Protein AF-A0A2E1Q538-F1 (afdb_monomer_lite)

Foldseek 3Di:
DDPPPDVCNVVPPDDPPPDDPDDDDDDADAAADQVGQWKWWKFADPVHLQAIGINQDQDDADCPPPSQLDAAQADDRSLLSNQLSNLCRLVSNPNLLSVLCSNVSSVPPRNPADSRIDIGGSVNSVVSSVVCCVPPVVSSVVSVVVCVVPPDDD

Structure (mmCIF, N/CA/C/O backbone):
data_AF-A0A2E1Q538-F1
#
_entry.id   AF-A0A2E1Q538-F1
#
loop_
_atom_site.group_PDB
_atom_site.id
_atom_site.type_symbol
_atom_site.label_atom_id
_atom_site.label_alt_id
_atom_site.label_comp_id
_atom_site.label_asym_id
_atom_site.label_entity_id
_atom_site.label_seq_id
_atom_site.pdbx_PDB_ins_code
_atom_site.Cartn_x
_atom_site.Cartn_y
_atom_site.Cartn_z
_atom_site.occupancy
_atom_site.B_iso_or_equiv
_atom_site.auth_seq_id
_atom_site.auth_comp_id
_atom_site.auth_asym_id
_atom_site.auth_atom_id
_atom_site.pdbx_PDB_model_num
ATOM 1 N N . MET A 1 1 ? 33.257 38.258 -28.649 1.00 34.78 1 MET A N 1
ATOM 2 C CA . MET A 1 1 ? 32.701 38.538 -29.992 1.00 34.78 1 MET A CA 1
ATOM 3 C C . MET A 1 1 ? 33.609 37.822 -30.983 1.00 34.78 1 MET A C 1
ATOM 5 O O . MET A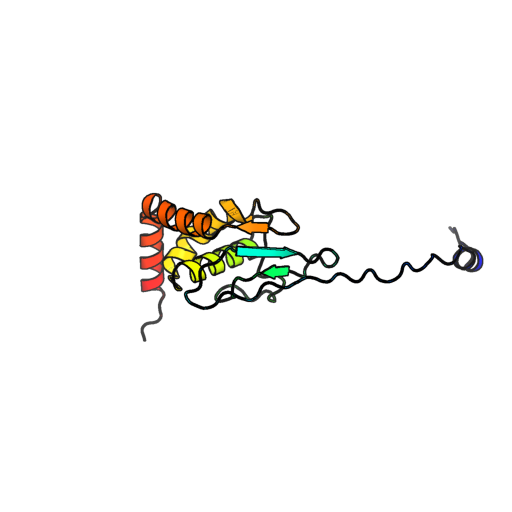 1 1 ? 34.785 38.128 -30.965 1.00 34.78 1 MET A O 1
ATOM 9 N N . GLN A 1 2 ? 33.236 36.815 -31.766 1.00 37.56 2 GLN A N 1
ATOM 10 C CA . GLN A 1 2 ? 31.972 36.140 -32.070 1.00 37.56 2 GLN A CA 1
ATOM 11 C C . GLN A 1 2 ? 32.415 34.789 -32.681 1.00 37.56 2 GLN A C 1
ATOM 13 O O . GLN A 1 2 ? 33.219 34.811 -33.609 1.00 37.56 2 GLN A O 1
ATOM 18 N N . VAL A 1 3 ? 31.966 33.634 -32.181 1.00 43.62 3 VAL A N 1
ATOM 19 C CA . VAL A 1 3 ? 32.094 32.379 -32.947 1.00 43.62 3 VAL A CA 1
ATOM 20 C C . VAL A 1 3 ? 30.784 32.242 -33.704 1.00 43.62 3 VAL A C 1
ATOM 22 O O . VAL A 1 3 ? 29.779 31.822 -33.140 1.00 43.62 3 VAL A O 1
ATOM 25 N N . ILE A 1 4 ? 30.764 32.719 -34.947 1.00 48.94 4 ILE A N 1
ATOM 26 C CA . ILE A 1 4 ? 29.695 32.384 -35.883 1.00 48.94 4 ILE A CA 1
ATOM 27 C C . ILE A 1 4 ? 30.153 31.088 -36.544 1.00 48.94 4 ILE A C 1
ATOM 29 O O . ILE A 1 4 ? 30.926 31.118 -37.499 1.00 48.94 4 ILE A O 1
ATOM 33 N N . GLU A 1 5 ? 29.730 29.949 -35.997 1.00 56.38 5 GLU A N 1
ATOM 34 C CA . GLU A 1 5 ? 29.724 28.711 -36.775 1.00 56.38 5 GLU A CA 1
ATOM 35 C C . GLU A 1 5 ? 28.827 28.966 -37.989 1.00 56.38 5 GLU A C 1
ATOM 37 O O . GLU A 1 5 ? 27.680 29.406 -37.848 1.00 56.38 5 GLU A O 1
ATOM 42 N N . SER A 1 6 ? 29.368 28.798 -39.195 1.00 67.44 6 SER A N 1
ATOM 43 C CA . SER A 1 6 ? 28.585 29.031 -40.400 1.00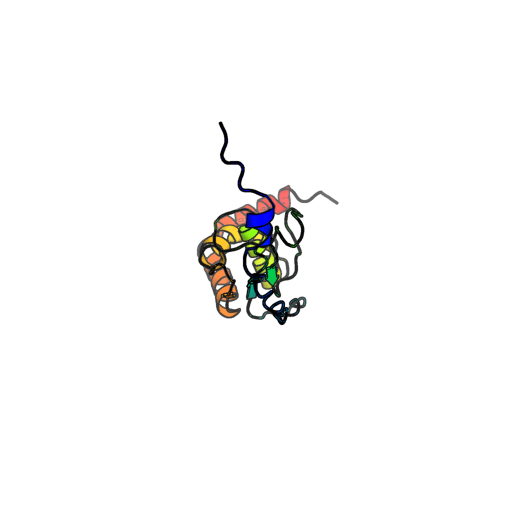 67.44 6 SER A CA 1
ATOM 44 C C . SER A 1 6 ? 27.433 28.019 -40.438 1.00 67.44 6 SER A C 1
ATOM 46 O O . SER A 1 6 ? 27.605 26.842 -40.120 1.00 67.44 6 SER A O 1
ATOM 48 N N . LEU A 1 7 ? 26.236 28.453 -40.849 1.00 56.31 7 LEU A N 1
ATOM 49 C CA . LEU A 1 7 ? 25.088 27.551 -41.025 1.00 56.31 7 LEU A CA 1
ATOM 50 C C . LEU A 1 7 ? 25.427 26.377 -41.963 1.00 56.31 7 LEU A C 1
ATOM 52 O O . LEU A 1 7 ? 24.869 25.292 -41.824 1.00 56.31 7 LEU A O 1
ATOM 56 N N . GLN A 1 8 ? 26.371 26.569 -42.887 1.00 57.38 8 GLN A N 1
ATOM 57 C CA . GLN A 1 8 ? 26.850 25.521 -43.786 1.00 57.38 8 GLN A CA 1
ATOM 58 C C . GLN A 1 8 ? 27.570 24.396 -43.031 1.00 57.38 8 GLN A C 1
ATOM 60 O O . GLN A 1 8 ? 27.333 23.231 -43.348 1.00 57.38 8 GLN A O 1
ATOM 65 N N . ASP A 1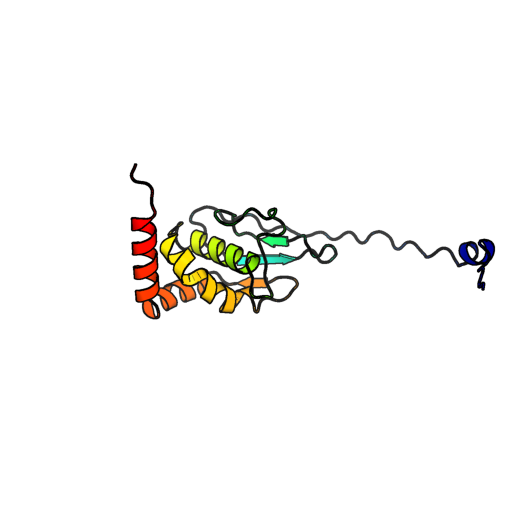 9 ? 28.355 24.699 -41.996 1.00 56.62 9 ASP A N 1
ATOM 66 C CA . ASP A 1 9 ? 29.031 23.685 -41.173 1.00 56.62 9 ASP A CA 1
ATOM 67 C C . ASP A 1 9 ? 28.035 22.884 -40.324 1.00 56.62 9 ASP A C 1
ATOM 69 O O . ASP A 1 9 ? 28.147 21.661 -40.205 1.00 56.62 9 ASP A O 1
ATOM 73 N N . PHE A 1 10 ? 26.987 23.548 -39.822 1.00 58.75 10 PHE A N 1
ATOM 74 C CA . PHE A 1 10 ? 25.904 22.904 -39.076 1.00 58.75 10 PHE A CA 1
ATOM 75 C C . PHE A 1 10 ? 25.157 21.861 -39.931 1.00 58.75 10 PHE A C 1
ATOM 77 O O . PHE A 1 10 ? 24.939 20.724 -39.495 1.00 58.75 10 PHE A O 1
ATOM 84 N N . PHE A 1 11 ? 24.828 22.207 -41.182 1.00 58.06 11 PHE A N 1
ATOM 85 C CA . PHE A 1 11 ? 24.132 21.311 -42.117 1.00 58.06 11 PHE A CA 1
ATOM 86 C C . PHE A 1 11 ? 25.044 20.290 -42.821 1.00 58.06 11 PHE A C 1
ATOM 88 O O . PHE A 1 11 ? 24.535 19.327 -43.395 1.00 58.06 11 PHE A O 1
ATOM 95 N N . SER A 1 12 ? 26.371 20.458 -42.760 1.00 56.88 12 SER A N 1
ATOM 96 C CA . SER A 1 12 ? 27.350 19.530 -43.356 1.00 56.88 12 SER A CA 1
ATOM 97 C C . SER A 1 12 ? 27.647 18.310 -42.478 1.00 56.88 12 SER A C 1
ATOM 99 O O . SER A 1 12 ? 28.264 17.341 -42.934 1.00 56.88 12 SER A O 1
ATOM 101 N N . SER A 1 13 ? 27.192 18.311 -41.221 1.00 59.94 13 SER A N 1
ATOM 102 C CA . SER A 1 13 ? 27.322 17.153 -40.340 1.00 59.94 13 SER A CA 1
ATOM 103 C C . SER A 1 13 ? 26.482 15.980 -40.870 1.00 59.94 13 SER A C 1
ATOM 105 O O . SER A 1 13 ? 25.294 16.117 -41.168 1.00 59.94 13 SER A O 1
ATOM 107 N N . LYS A 1 14 ? 27.123 14.810 -41.045 1.00 59.75 14 LYS A N 1
ATOM 108 C CA . LYS A 1 14 ? 26.503 13.552 -41.507 1.00 59.75 14 LYS A CA 1
ATOM 109 C C . LYS A 1 14 ? 25.109 13.410 -40.895 1.00 59.75 14 LYS A C 1
ATOM 111 O O . LYS A 1 14 ? 25.016 13.321 -39.671 1.00 59.75 14 LYS A O 1
ATOM 116 N N . ARG A 1 15 ? 24.058 13.364 -41.733 1.00 58.19 15 ARG A N 1
ATOM 117 C CA . ARG A 1 15 ? 22.671 13.080 -41.316 1.00 58.19 15 ARG A CA 1
ATOM 118 C C . ARG A 1 15 ? 22.712 11.992 -40.248 1.00 58.19 15 ARG A C 1
ATOM 120 O O . ARG A 1 15 ? 23.048 10.848 -40.567 1.00 58.19 15 ARG A O 1
ATOM 127 N N . ARG A 1 16 ? 22.445 12.355 -38.985 1.00 59.59 16 ARG A N 1
ATOM 128 C CA . ARG A 1 16 ? 22.350 11.378 -37.896 1.00 59.59 16 ARG A CA 1
ATOM 129 C C . ARG A 1 16 ? 21.374 10.317 -38.383 1.00 59.59 16 ARG A C 1
ATOM 131 O O . ARG A 1 16 ? 20.266 10.659 -38.796 1.00 59.59 16 ARG A O 1
ATOM 138 N N . ARG A 1 17 ? 21.811 9.055 -38.426 1.00 55.03 17 ARG A N 1
ATOM 139 C CA . ARG A 1 17 ? 20.905 7.933 -38.681 1.00 55.03 17 ARG A CA 1
ATOM 140 C C . ARG A 1 17 ? 19.789 8.072 -37.654 1.00 55.03 17 ARG A C 1
ATOM 142 O O . ARG A 1 17 ? 20.049 7.937 -36.464 1.00 55.03 17 ARG A O 1
ATOM 149 N N . ILE A 1 18 ? 18.590 8.416 -38.111 1.00 60.09 18 ILE A N 1
ATOM 150 C CA . ILE A 1 18 ? 17.404 8.393 -37.265 1.00 60.09 18 ILE A CA 1
ATOM 151 C C . ILE A 1 18 ? 17.182 6.910 -36.986 1.00 60.09 18 ILE A C 1
ATOM 153 O O . ILE A 1 18 ? 16.751 6.165 -37.869 1.00 60.09 18 ILE A O 1
ATOM 157 N N . GLU A 1 19 ? 17.613 6.451 -35.812 1.00 62.28 19 GLU A N 1
ATOM 158 C CA . GLU A 1 19 ? 17.281 5.113 -35.342 1.00 62.28 19 GLU A CA 1
ATOM 159 C C . GLU A 1 19 ? 15.758 4.993 -35.342 1.00 62.28 19 GLU A C 1
ATOM 161 O O . GLU A 1 19 ? 15.049 5.920 -34.942 1.00 62.28 19 GLU A O 1
ATOM 166 N N . LYS A 1 20 ? 15.244 3.878 -35.875 1.00 61.28 20 LYS A N 1
ATOM 167 C CA . LYS A 1 20 ? 13.800 3.639 -35.914 1.00 61.28 20 LYS A CA 1
ATOM 168 C C . LYS A 1 20 ? 13.246 3.795 -34.491 1.00 61.28 20 LYS A C 1
ATOM 170 O O . LYS A 1 20 ? 13.894 3.303 -33.564 1.00 61.28 20 LYS A O 1
ATOM 175 N N . PRO A 1 21 ? 12.078 4.437 -34.305 1.00 62.59 21 PRO A N 1
ATOM 176 C CA . PRO A 1 21 ? 11.487 4.577 -32.982 1.00 62.59 21 PRO A CA 1
ATOM 177 C C . PRO A 1 21 ? 11.373 3.192 -32.345 1.00 62.59 21 PRO A C 1
ATOM 179 O O . PRO A 1 21 ? 10.788 2.272 -32.924 1.00 62.59 21 PRO A O 1
ATOM 182 N N . LYS A 1 22 ? 12.007 3.021 -31.182 1.00 67.31 22 LYS A N 1
ATOM 183 C CA . LYS A 1 22 ? 11.976 1.767 -30.438 1.00 67.31 22 LYS A CA 1
ATOM 184 C C . LYS A 1 22 ? 10.571 1.618 -29.862 1.00 67.31 22 LYS A C 1
ATOM 186 O O . LYS A 1 22 ? 10.221 2.299 -28.906 1.00 67.31 22 LYS A O 1
ATOM 191 N N . MET A 1 23 ? 9.761 0.765 -30.481 1.00 70.31 23 MET A N 1
ATOM 192 C CA . MET A 1 23 ? 8.443 0.417 -29.962 1.00 70.31 23 MET A CA 1
ATOM 193 C C . MET A 1 23 ? 8.629 -0.409 -28.686 1.00 70.31 23 MET A C 1
ATOM 195 O O . MET A 1 23 ? 9.329 -1.422 -28.700 1.00 70.31 23 MET A O 1
ATOM 199 N N . ILE A 1 24 ? 8.038 0.047 -27.584 1.00 73.31 24 ILE A N 1
ATOM 200 C CA . ILE A 1 24 ? 8.019 -0.668 -26.308 1.00 73.31 24 ILE A CA 1
ATOM 201 C C . ILE A 1 24 ? 6.568 -1.047 -26.048 1.00 73.31 24 ILE A C 1
ATOM 203 O O . ILE A 1 24 ? 5.705 -0.177 -25.993 1.00 73.31 24 ILE A O 1
ATOM 207 N N . VAL A 1 25 ? 6.309 -2.346 -25.920 1.00 75.94 25 VAL A N 1
ATOM 208 C CA . VAL A 1 25 ? 5.004 -2.865 -25.507 1.00 75.94 25 VAL A CA 1
ATOM 209 C C . VAL A 1 25 ? 5.083 -3.134 -24.012 1.00 75.94 25 VAL A C 1
ATOM 211 O O . VAL A 1 25 ? 5.976 -3.851 -23.563 1.00 75.94 25 VAL A O 1
ATOM 214 N N . ILE A 1 26 ? 4.175 -2.531 -23.251 1.00 77.44 26 ILE A N 1
ATOM 215 C CA . ILE A 1 26 ? 4.025 -2.772 -21.817 1.00 77.44 26 ILE A CA 1
ATOM 216 C C . ILE A 1 26 ? 2.650 -3.390 -21.618 1.00 77.44 26 ILE A C 1
ATOM 218 O O . ILE A 1 26 ? 1.639 -2.777 -21.960 1.00 77.44 26 ILE A O 1
ATOM 222 N N . GLU A 1 27 ? 2.616 -4.600 -21.074 1.00 80.81 27 GLU A N 1
ATOM 223 C CA . GLU A 1 27 ? 1.370 -5.220 -20.640 1.00 80.81 27 GLU A CA 1
ATOM 224 C C . GLU A 1 27 ? 0.945 -4.566 -19.324 1.00 80.81 27 GLU A C 1
ATOM 226 O O . GLU A 1 27 ? 1.559 -4.769 -18.275 1.00 80.81 27 GLU A O 1
ATOM 231 N N . VAL A 1 28 ? -0.075 -3.712 -19.402 1.00 80.19 28 VAL A N 1
ATOM 232 C CA . VAL A 1 28 ? -0.642 -3.047 -18.229 1.00 80.19 28 VAL A CA 1
ATOM 233 C C . VAL A 1 28 ? -1.404 -4.093 -17.416 1.00 80.19 28 VAL A C 1
ATOM 235 O O . VAL A 1 28 ? -2.283 -4.759 -17.970 1.00 80.19 28 VAL A O 1
ATOM 238 N N . PRO A 1 29 ? -1.091 -4.268 -16.122 1.00 83.50 29 PRO A N 1
ATOM 239 C CA . PRO A 1 29 ? -1.804 -5.236 -15.311 1.00 83.50 29 PRO A CA 1
ATOM 240 C C . PRO A 1 29 ? -3.255 -4.759 -15.105 1.00 83.50 29 PRO A C 1
ATOM 242 O O . PRO A 1 29 ? -3.473 -3.566 -14.875 1.00 83.50 29 PRO A O 1
ATOM 245 N N . PRO A 1 30 ? -4.257 -5.651 -15.193 1.00 89.00 30 PRO A N 1
ATOM 246 C CA . PRO A 1 30 ? -5.645 -5.272 -14.961 1.00 89.00 30 PRO A CA 1
ATOM 247 C C . PRO A 1 30 ? -5.837 -4.815 -13.512 1.00 89.00 30 PRO A C 1
ATOM 249 O O . PRO A 1 30 ? -5.181 -5.331 -12.607 1.00 89.00 30 PRO A O 1
ATOM 252 N N . LEU A 1 31 ? -6.750 -3.866 -13.289 1.00 92.00 31 LEU A N 1
ATOM 253 C CA . LEU A 1 31 ? -7.107 -3.439 -11.937 1.00 92.00 31 LEU A CA 1
ATOM 254 C C . LEU A 1 31 ? -7.740 -4.598 -11.158 1.00 92.00 31 LEU A C 1
ATOM 256 O O . LEU A 1 31 ? -8.617 -5.297 -11.676 1.00 92.00 31 LEU A O 1
ATOM 260 N N . MET A 1 32 ? -7.314 -4.756 -9.906 1.00 93.50 32 MET A N 1
ATOM 261 C CA . MET A 1 32 ? -7.901 -5.712 -8.975 1.00 93.50 32 MET A CA 1
ATOM 262 C C . MET A 1 32 ? -9.369 -5.376 -8.728 1.00 93.50 32 MET A C 1
ATOM 264 O O . MET A 1 32 ? -9.739 -4.218 -8.518 1.00 93.50 32 MET A O 1
ATOM 268 N N . GLN A 1 33 ? -10.205 -6.408 -8.721 1.00 91.75 33 GLN A N 1
ATOM 269 C CA . GLN A 1 33 ? -11.624 -6.280 -8.420 1.00 91.75 33 GLN A CA 1
ATOM 270 C C . GLN A 1 33 ? -11.870 -6.218 -6.911 1.00 91.75 33 GLN A C 1
ATOM 272 O O . GLN A 1 33 ? -11.059 -6.666 -6.099 1.00 91.75 33 GLN A O 1
ATOM 277 N N . LYS A 1 34 ? -13.026 -5.686 -6.501 1.00 87.81 34 LYS A N 1
ATOM 278 C CA . LYS A 1 34 ? -13.409 -5.683 -5.083 1.00 87.81 34 LYS A CA 1
ATOM 279 C C . LYS A 1 34 ? -13.428 -7.119 -4.533 1.00 87.81 34 LYS A C 1
ATOM 281 O O . LYS A 1 34 ? -14.063 -7.995 -5.112 1.00 87.81 34 LYS A O 1
ATOM 286 N N . GLY A 1 35 ? -12.750 -7.341 -3.406 1.00 86.44 35 GLY A N 1
ATOM 287 C CA . GLY A 1 35 ? -12.613 -8.660 -2.774 1.00 86.44 35 GLY A CA 1
ATOM 288 C C . GLY A 1 35 ? -11.572 -9.579 -3.427 1.00 86.44 35 GLY A C 1
ATOM 289 O O . GLY A 1 35 ? -11.315 -10.669 -2.916 1.00 86.44 35 GLY A O 1
ATOM 290 N N . GLU A 1 36 ? -10.944 -9.153 -4.525 1.00 91.12 36 GLU A N 1
ATOM 291 C CA . GLU A 1 36 ? -9.801 -9.836 -5.120 1.00 91.12 36 GLU A CA 1
ATOM 292 C C . GLU A 1 36 ? -8.516 -9.385 -4.427 1.00 91.12 36 GLU A C 1
ATOM 294 O O . GLU A 1 36 ? -8.171 -8.210 -4.443 1.00 91.12 36 GLU A O 1
ATOM 299 N N . TYR A 1 37 ? -7.762 -10.322 -3.863 1.00 92.81 37 TYR A N 1
ATOM 300 C CA . TYR A 1 37 ? -6.452 -10.031 -3.286 1.00 92.81 37 TYR A CA 1
ATOM 301 C C . TYR A 1 37 ? -5.379 -10.757 -4.090 1.00 92.81 37 TYR A C 1
ATOM 303 O O . TYR A 1 37 ? -5.270 -11.987 -3.999 1.00 92.81 37 TYR A O 1
ATOM 311 N N . ALA A 1 38 ? -4.598 -9.987 -4.842 1.00 95.19 38 ALA A N 1
ATOM 312 C CA . ALA A 1 38 ? -3.476 -10.433 -5.659 1.00 95.19 38 ALA A CA 1
ATOM 313 C C . ALA A 1 38 ? -2.226 -9.602 -5.337 1.00 95.19 38 ALA A C 1
ATOM 315 O O . ALA A 1 38 ? -2.286 -8.632 -4.586 1.00 95.19 38 ALA A O 1
ATOM 316 N N . ASP A 1 39 ? -1.079 -9.985 -5.887 1.00 97.50 39 ASP A N 1
ATOM 317 C CA . ASP A 1 39 ? 0.156 -9.237 -5.671 1.00 97.50 39 ASP A CA 1
ATOM 318 C C . ASP A 1 39 ? 0.040 -7.818 -6.224 1.00 97.50 39 ASP A C 1
ATOM 320 O O . ASP A 1 39 ? -0.499 -7.604 -7.309 1.00 97.50 39 ASP A O 1
ATOM 324 N N . VAL A 1 40 ? 0.587 -6.848 -5.498 1.00 96.81 40 VAL A N 1
ATOM 325 C CA . VAL A 1 40 ? 0.620 -5.455 -5.943 1.00 96.81 40 VAL A CA 1
ATOM 326 C C . VAL A 1 40 ? 1.730 -5.301 -6.967 1.00 96.81 40 VAL A C 1
ATOM 328 O O . VAL A 1 40 ? 2.892 -5.601 -6.683 1.00 96.81 40 VAL A O 1
ATOM 331 N N . ILE A 1 41 ? 1.374 -4.803 -8.145 1.00 95.25 41 ILE A N 1
ATOM 332 C CA . ILE A 1 41 ? 2.283 -4.556 -9.258 1.00 95.25 41 ILE A CA 1
ATOM 333 C C . ILE A 1 41 ? 2.421 -3.052 -9.453 1.00 95.25 41 ILE A C 1
ATOM 335 O O . ILE A 1 41 ? 1.422 -2.344 -9.532 1.00 95.25 41 ILE A O 1
ATOM 339 N N . ALA A 1 42 ? 3.651 -2.565 -9.568 1.00 93.19 42 ALA A N 1
ATOM 340 C CA . ALA A 1 42 ? 3.958 -1.193 -9.947 1.00 93.19 42 ALA A CA 1
ATOM 341 C C . ALA A 1 42 ? 4.978 -1.210 -11.085 1.00 93.19 42 ALA A C 1
ATOM 343 O O . ALA A 1 42 ? 5.984 -1.913 -11.000 1.00 93.19 42 ALA A O 1
ATOM 344 N N . ILE A 1 43 ? 4.724 -0.451 -12.148 1.00 91.38 43 ILE A N 1
ATOM 345 C CA . ILE A 1 43 ? 5.577 -0.383 -13.339 1.00 91.38 43 ILE A CA 1
ATOM 346 C C . ILE A 1 43 ? 5.746 1.082 -13.722 1.00 91.38 43 ILE A C 1
ATOM 348 O O . ILE A 1 43 ? 4.764 1.810 -13.850 1.00 91.38 43 ILE A O 1
ATOM 352 N N . ARG A 1 44 ? 6.984 1.524 -13.946 1.00 87.75 44 ARG A N 1
ATOM 353 C CA . ARG A 1 44 ? 7.273 2.827 -14.556 1.00 87.75 44 ARG A CA 1
ATOM 354 C C . ARG A 1 44 ? 7.529 2.653 -16.045 1.00 87.75 44 ARG A C 1
ATOM 356 O O . ARG A 1 44 ? 8.271 1.758 -16.444 1.00 87.75 44 ARG A O 1
ATOM 363 N N . HIS A 1 45 ? 6.983 3.543 -16.868 1.00 85.56 45 HIS A N 1
ATOM 364 C CA . HIS A 1 45 ? 7.313 3.565 -18.286 1.00 85.56 45 HIS A CA 1
ATOM 365 C C . HIS A 1 45 ? 8.812 3.897 -18.474 1.00 85.56 45 HIS A C 1
ATOM 367 O O . HIS A 1 45 ? 9.301 4.898 -17.939 1.00 85.56 45 HIS A O 1
ATOM 373 N N . PRO A 1 46 ? 9.572 3.096 -19.242 1.00 79.69 46 PRO A N 1
ATOM 374 C CA . PRO A 1 46 ? 11.032 3.200 -19.308 1.00 79.69 46 PRO A CA 1
ATOM 375 C C . PRO A 1 46 ? 11.525 4.459 -20.034 1.00 79.69 46 PRO A C 1
ATOM 377 O O . PRO A 1 46 ? 12.636 4.917 -19.777 1.00 79.69 46 PRO A O 1
ATOM 380 N N . LEU A 1 47 ? 10.714 5.027 -20.934 1.00 79.19 47 LEU A N 1
ATOM 381 C CA . LEU A 1 47 ? 11.054 6.241 -21.693 1.00 79.19 47 LEU A CA 1
ATOM 382 C C . LEU A 1 47 ? 10.341 7.498 -21.179 1.00 79.19 47 LEU A C 1
ATOM 384 O O . LEU A 1 47 ? 10.747 8.608 -21.504 1.00 79.19 47 LEU A O 1
ATOM 388 N N . GLU A 1 48 ? 9.300 7.336 -20.360 1.00 77.06 48 GLU A N 1
ATOM 389 C CA . GLU A 1 48 ? 8.453 8.435 -19.887 1.00 77.06 48 GLU A CA 1
ATOM 390 C C . GLU A 1 48 ? 8.348 8.345 -18.373 1.00 77.06 48 GLU A C 1
ATOM 392 O O . GLU A 1 48 ? 7.531 7.622 -17.818 1.00 77.06 48 GLU A O 1
ATOM 397 N N . SER A 1 49 ? 9.214 9.076 -17.677 1.00 69.62 49 SER A N 1
ATOM 398 C CA . SER A 1 49 ? 9.404 8.875 -16.235 1.00 69.62 49 SER A CA 1
ATOM 399 C C . SER A 1 49 ? 8.164 9.189 -15.385 1.00 69.62 49 SER A C 1
ATOM 401 O O . SER A 1 49 ? 8.106 8.754 -14.232 1.00 69.62 49 SER A O 1
ATOM 403 N N . PHE A 1 50 ? 7.197 9.930 -15.929 1.00 73.62 50 PHE A N 1
ATOM 404 C CA . PHE A 1 50 ? 5.943 10.287 -15.262 1.00 73.62 50 PHE A CA 1
ATOM 405 C C . PHE A 1 50 ? 4.833 9.252 -15.467 1.00 73.62 50 PHE A C 1
ATOM 407 O O . PHE A 1 50 ? 3.939 9.171 -14.632 1.00 73.62 50 PHE A O 1
ATOM 414 N N . THR A 1 51 ? 4.921 8.426 -16.510 1.00 82.81 51 THR A N 1
ATOM 415 C CA . THR A 1 51 ? 3.907 7.417 -16.826 1.00 82.81 51 THR A CA 1
ATOM 416 C C . THR A 1 51 ? 4.138 6.175 -15.964 1.00 82.81 51 THR A C 1
ATOM 418 O O . THR A 1 51 ? 5.234 5.602 -15.938 1.00 82.81 51 THR A O 1
ATOM 421 N N . LYS A 1 52 ? 3.110 5.771 -15.217 1.00 86.00 52 LYS A N 1
ATOM 422 C CA . LYS A 1 52 ? 3.152 4.685 -14.231 1.00 86.00 52 LYS A CA 1
ATOM 423 C C . LYS A 1 52 ? 1.921 3.800 -14.395 1.00 86.00 52 LYS A C 1
ATOM 425 O O . LYS A 1 52 ? 0.857 4.294 -14.746 1.00 86.00 52 LYS A O 1
ATOM 430 N N . PHE A 1 53 ? 2.067 2.515 -14.104 1.00 88.81 53 PHE A N 1
ATOM 431 C CA . PHE A 1 53 ? 0.998 1.526 -14.186 1.00 88.81 53 PHE A CA 1
ATOM 432 C C . PHE A 1 53 ? 0.959 0.690 -12.910 1.00 88.81 53 PHE A C 1
ATOM 434 O O . PHE A 1 53 ? 2.005 0.326 -12.369 1.00 88.81 53 PHE A O 1
ATOM 441 N N . THR A 1 54 ? -0.242 0.369 -12.440 1.00 92.75 54 THR A N 1
ATOM 442 C CA . THR A 1 54 ? -0.464 -0.519 -11.298 1.00 92.75 54 THR A CA 1
ATOM 443 C C . THR A 1 54 ? -1.802 -1.238 -11.428 1.00 92.75 54 THR A C 1
ATOM 445 O O . THR A 1 54 ? -2.690 -0.761 -12.128 1.00 92.75 54 THR A O 1
ATOM 448 N N . ASN A 1 55 ? -1.941 -2.383 -10.759 1.00 94.44 55 ASN A N 1
ATOM 449 C CA . ASN A 1 55 ? -3.212 -3.093 -10.618 1.00 94.44 55 ASN A CA 1
ATOM 450 C C . ASN A 1 55 ? -4.046 -2.621 -9.418 1.00 94.44 55 ASN A C 1
ATOM 452 O O . ASN A 1 55 ? -5.093 -3.200 -9.140 1.00 94.44 55 ASN A O 1
ATOM 456 N N . VAL A 1 56 ? -3.591 -1.619 -8.668 1.00 93.12 56 VAL A N 1
ATOM 457 C CA . VAL A 1 56 ? -4.318 -1.103 -7.505 1.00 93.12 56 VAL A CA 1
ATOM 458 C C . VAL A 1 56 ? -5.314 -0.036 -7.962 1.00 93.12 56 VAL A C 1
ATOM 460 O O . VAL A 1 56 ? -4.898 0.927 -8.609 1.00 93.12 56 VAL A O 1
ATOM 463 N N . PRO A 1 57 ? -6.613 -0.179 -7.648 1.00 90.44 57 PRO A N 1
ATOM 464 C CA . PRO A 1 57 ? -7.599 0.842 -7.969 1.00 90.44 57 PRO A CA 1
ATOM 465 C C . PRO A 1 57 ? -7.395 2.103 -7.118 1.00 90.44 57 PRO A C 1
ATOM 467 O O . PRO A 1 57 ? -7.103 2.027 -5.922 1.00 90.44 57 PRO A O 1
ATOM 470 N N . TRP A 1 58 ? -7.611 3.267 -7.731 1.00 88.12 58 TRP A N 1
ATOM 471 C CA . TRP A 1 58 ? -7.625 4.548 -7.028 1.00 88.12 58 TRP A CA 1
ATOM 472 C C . TRP A 1 58 ? -8.985 4.794 -6.375 1.00 88.12 58 TRP A C 1
ATOM 474 O O . TRP A 1 58 ? -10.012 4.831 -7.049 1.00 88.12 58 TRP A O 1
ATOM 484 N N . VAL A 1 59 ? -8.980 4.983 -5.057 1.00 87.38 59 VAL A N 1
ATOM 485 C CA . VAL A 1 59 ? -10.164 5.200 -4.217 1.00 87.38 59 VAL A CA 1
ATOM 486 C C . VAL A 1 59 ? -10.058 6.511 -3.436 1.00 87.38 59 VAL A C 1
ATOM 488 O O . VAL A 1 59 ? -11.032 7.255 -3.360 1.00 87.38 59 VAL A O 1
ATOM 491 N N . MET A 1 60 ? -8.895 6.815 -2.852 1.00 84.00 60 MET A N 1
ATOM 492 C CA . MET A 1 60 ? -8.671 8.017 -2.036 1.00 84.00 60 MET A CA 1
ATOM 493 C C . MET A 1 60 ? -7.325 8.680 -2.346 1.00 84.00 60 MET A C 1
ATOM 495 O O . MET A 1 60 ? -6.355 7.994 -2.648 1.00 84.00 60 MET A O 1
ATOM 499 N N . GLY A 1 61 ? -7.252 10.003 -2.196 1.00 72.81 61 GLY A N 1
ATOM 500 C CA . GLY A 1 61 ? -6.024 10.789 -2.349 1.00 72.81 61 GLY A CA 1
ATOM 501 C C . GLY A 1 61 ? -6.293 12.137 -3.012 1.00 72.81 61 GLY A C 1
ATOM 502 O O . GLY A 1 61 ? -7.343 12.335 -3.631 1.00 72.81 61 GLY A O 1
ATOM 503 N N . ASP A 1 62 ? -5.346 13.060 -2.878 1.00 60.88 62 ASP A N 1
ATOM 504 C CA . ASP A 1 62 ? -5.436 14.360 -3.533 1.00 60.88 62 ASP A CA 1
ATOM 505 C C . ASP A 1 62 ? -5.117 14.159 -5.011 1.00 60.88 62 ASP A C 1
ATOM 507 O O . ASP A 1 62 ? -4.035 13.697 -5.364 1.00 60.88 62 ASP A O 1
ATOM 511 N N . ASN A 1 63 ? -6.095 14.473 -5.858 1.00 50.69 63 ASN A N 1
ATOM 512 C CA . ASN A 1 63 ? -6.173 14.229 -7.300 1.00 50.69 63 ASN A CA 1
ATOM 513 C C . ASN A 1 63 ? -5.091 14.977 -8.126 1.00 50.69 63 ASN A C 1
ATOM 515 O O . ASN A 1 63 ? -5.396 15.648 -9.108 1.00 50.69 63 ASN A O 1
ATOM 519 N N . MET A 1 64 ? -3.820 14.921 -7.724 1.00 50.75 64 MET A N 1
ATOM 520 C CA . MET A 1 64 ? -2.677 15.202 -8.584 1.00 50.75 64 MET A CA 1
ATOM 521 C C . MET A 1 64 ? -2.724 14.125 -9.660 1.00 50.75 64 MET A C 1
ATOM 523 O O . MET A 1 64 ? -2.350 13.002 -9.333 1.00 50.75 64 MET A O 1
ATOM 527 N N . ASP A 1 65 ? -3.267 14.467 -10.843 1.00 53.69 65 ASP A N 1
ATOM 528 C CA . ASP A 1 65 ? -3.487 13.656 -12.059 1.00 53.69 65 ASP A CA 1
ATOM 529 C C . ASP A 1 65 ? -3.051 12.201 -11.898 1.00 53.69 65 ASP A C 1
ATOM 531 O O . ASP A 1 65 ? -1.879 12.017 -11.647 1.00 53.69 65 ASP A O 1
ATOM 535 N N . GLU A 1 66 ? -3.889 11.177 -12.093 1.00 50.00 66 GLU A N 1
ATOM 536 C CA . GLU A 1 66 ? -3.590 9.728 -11.907 1.00 50.00 66 GLU A CA 1
ATOM 537 C C . GLU A 1 66 ? -2.127 9.260 -12.199 1.00 50.00 66 GLU A C 1
ATOM 539 O O . GLU A 1 66 ? -1.620 8.337 -11.560 1.00 50.00 66 GLU A O 1
ATOM 544 N N . ALA A 1 67 ? -1.398 9.930 -13.101 1.00 51.50 67 ALA A N 1
ATOM 545 C CA . ALA A 1 67 ? 0.051 9.827 -13.320 1.00 51.50 67 ALA A CA 1
ATOM 546 C C . ALA A 1 67 ? 0.991 10.264 -12.152 1.00 51.50 67 ALA A C 1
ATOM 548 O O . ALA A 1 67 ? 2.100 9.737 -12.016 1.00 51.50 67 ALA A O 1
ATOM 549 N N . MET A 1 68 ? 0.619 11.229 -11.309 1.00 54.38 68 MET A N 1
ATOM 550 C CA . MET A 1 68 ? 1.402 11.845 -10.228 1.00 54.38 68 MET A CA 1
ATOM 551 C C . MET A 1 68 ? 1.045 11.297 -8.843 1.00 54.38 68 MET A C 1
ATOM 553 O O . MET A 1 68 ? 1.954 11.144 -8.022 1.00 54.38 68 MET A O 1
ATOM 557 N N . GLY A 1 69 ? -0.229 10.967 -8.607 1.00 61.50 69 GLY A N 1
ATOM 558 C CA . GLY A 1 69 ? -0.738 10.493 -7.318 1.00 61.50 69 GLY A CA 1
ATOM 559 C C . GLY A 1 69 ? -0.139 9.163 -6.858 1.00 61.50 69 GLY A C 1
ATOM 560 O O . GLY A 1 69 ? 0.139 8.994 -5.680 1.00 61.50 69 GLY A O 1
ATOM 561 N N . TYR A 1 70 ? 0.156 8.226 -7.763 1.00 80.75 70 TYR A N 1
ATOM 562 C CA . TYR A 1 70 ? 0.913 7.025 -7.399 1.00 80.75 70 TYR A CA 1
ATOM 563 C C . TYR A 1 70 ? 2.411 7.242 -7.560 1.00 80.75 70 TYR A C 1
ATOM 565 O O . TYR A 1 70 ? 2.905 7.602 -8.627 1.00 80.75 70 TYR A O 1
ATOM 573 N N . GLY A 1 71 ? 3.170 7.022 -6.488 1.00 87.31 71 GLY A N 1
ATOM 574 C CA . GLY A 1 71 ? 4.623 7.161 -6.479 1.00 87.31 71 GLY A CA 1
ATOM 575 C C . GLY A 1 71 ? 5.303 6.067 -5.669 1.00 87.31 71 GLY A C 1
ATOM 576 O O . GLY A 1 71 ? 4.683 5.389 -4.860 1.00 87.31 71 GLY A O 1
ATOM 577 N N . TRP A 1 72 ? 6.603 5.898 -5.880 1.00 92.69 72 TRP A N 1
ATOM 578 C CA . TRP A 1 72 ? 7.452 4.991 -5.108 1.00 92.69 72 TRP A CA 1
ATOM 579 C C . TRP A 1 72 ? 8.921 5.389 -5.277 1.00 92.69 72 TRP A C 1
ATOM 581 O O . TRP A 1 72 ? 9.254 6.219 -6.129 1.00 92.69 72 TRP A O 1
ATOM 591 N N . GLY A 1 73 ? 9.793 4.806 -4.458 1.00 91.75 73 GLY A N 1
ATOM 592 C CA . GLY A 1 73 ? 11.228 5.090 -4.424 1.00 91.75 73 GLY A CA 1
ATOM 593 C C . GLY A 1 73 ? 11.614 6.326 -3.602 1.00 91.75 73 GLY A C 1
ATOM 594 O O . GLY A 1 73 ? 12.766 6.747 -3.646 1.00 91.75 73 GLY A O 1
ATOM 595 N N . TYR A 1 74 ? 10.669 6.944 -2.882 1.00 90.62 74 TYR A N 1
ATOM 596 C CA . TYR A 1 74 ? 10.904 8.095 -2.001 1.00 90.62 74 TYR A CA 1
ATOM 597 C C . TYR A 1 74 ? 9.825 8.203 -0.909 1.00 90.62 74 TYR A C 1
ATOM 599 O O . TYR A 1 74 ? 8.806 7.515 -0.966 1.00 90.62 74 TYR A O 1
ATOM 607 N N . SER A 1 75 ? 10.040 9.082 0.074 1.00 89.38 75 SER A N 1
ATOM 608 C CA . SER A 1 75 ? 9.038 9.451 1.085 1.00 89.38 75 SER A CA 1
ATOM 609 C C . SER A 1 75 ? 8.356 10.752 0.672 1.00 89.38 75 SER A C 1
ATOM 611 O O . SER A 1 75 ? 8.973 11.814 0.693 1.00 89.38 75 SER A O 1
ATOM 613 N N . GLY A 1 76 ? 7.087 10.687 0.281 1.00 87.69 76 GLY A N 1
ATOM 614 C CA . GLY A 1 76 ? 6.302 11.867 -0.074 1.00 87.69 76 GLY A CA 1
ATOM 615 C C . GLY A 1 76 ? 4.825 11.538 -0.237 1.00 87.69 76 GLY A C 1
ATOM 616 O O . GLY A 1 76 ? 4.419 10.413 0.053 1.00 87.69 76 GLY A O 1
ATOM 617 N N . CYS A 1 77 ? 4.047 12.515 -0.710 1.00 88.31 77 CYS A N 1
ATOM 618 C CA . CYS A 1 77 ? 2.590 12.395 -0.813 1.00 88.31 77 CYS A CA 1
ATOM 619 C C . CYS A 1 77 ? 2.166 11.251 -1.745 1.00 88.31 77 CYS A C 1
ATOM 621 O O . CYS A 1 77 ? 1.478 10.342 -1.306 1.00 88.31 77 CYS A O 1
ATOM 623 N N . GLY A 1 78 ? 2.695 11.193 -2.973 1.00 89.62 78 GLY A N 1
ATOM 624 C CA . GLY A 1 78 ? 2.293 10.151 -3.927 1.00 89.62 78 GLY A CA 1
ATOM 625 C C . GLY A 1 78 ? 2.539 8.702 -3.452 1.00 89.62 78 GLY A C 1
ATOM 626 O O . GLY A 1 78 ? 1.654 7.855 -3.537 1.00 89.62 78 GLY A O 1
ATOM 627 N N . PRO A 1 79 ? 3.713 8.367 -2.884 1.00 93.12 79 PRO A N 1
ATOM 628 C CA . PRO A 1 79 ? 3.910 7.074 -2.232 1.00 93.12 79 PRO A CA 1
ATOM 629 C C . PRO A 1 79 ? 2.989 6.836 -1.030 1.00 93.12 79 PRO A C 1
ATOM 631 O O . PRO A 1 79 ? 2.623 5.695 -0.768 1.00 93.12 79 PRO A O 1
ATOM 634 N N . THR A 1 80 ? 2.599 7.877 -0.291 1.00 93.62 80 THR A N 1
ATOM 635 C CA . THR A 1 80 ? 1.602 7.741 0.781 1.00 93.62 80 THR A CA 1
ATOM 636 C C . THR A 1 80 ? 0.216 7.428 0.224 1.00 93.62 80 THR A C 1
ATOM 638 O O . THR A 1 80 ? -0.417 6.505 0.727 1.00 93.62 80 THR A O 1
ATOM 641 N N . ASP A 1 81 ? -0.232 8.124 -0.818 1.00 92.56 81 ASP A N 1
ATOM 642 C CA . ASP A 1 81 ? -1.524 7.858 -1.460 1.00 92.56 81 ASP A CA 1
ATOM 643 C C . ASP A 1 81 ? -1.545 6.458 -2.070 1.00 92.56 81 ASP A C 1
ATOM 645 O O . ASP A 1 81 ? -2.521 5.719 -1.937 1.00 92.56 81 ASP A O 1
ATOM 649 N N . PHE A 1 82 ? -0.430 6.021 -2.660 1.00 94.06 82 PHE A N 1
ATOM 650 C CA . PHE A 1 82 ? -0.324 4.657 -3.158 1.00 94.06 82 PHE A CA 1
ATOM 651 C C . PHE A 1 82 ? -0.429 3.619 -2.032 1.00 94.06 82 PHE A C 1
ATOM 653 O O . PHE A 1 82 ? -1.199 2.666 -2.148 1.00 94.06 82 PHE A O 1
ATOM 660 N N . ALA A 1 83 ? 0.266 3.828 -0.907 1.00 96.56 83 ALA A N 1
ATOM 661 C CA . ALA A 1 83 ? 0.131 2.970 0.271 1.00 96.56 83 ALA A CA 1
ATOM 662 C C . ALA A 1 83 ? -1.306 2.952 0.810 1.00 96.56 83 ALA A C 1
ATOM 664 O O . ALA A 1 83 ? -1.820 1.885 1.142 1.00 96.56 83 ALA A O 1
ATOM 665 N N . LEU A 1 84 ? -1.961 4.114 0.872 1.00 95.75 84 LEU A N 1
ATOM 666 C CA . LEU A 1 84 ? -3.337 4.248 1.341 1.00 95.75 84 LEU A CA 1
ATOM 667 C C . LEU A 1 84 ? -4.289 3.393 0.501 1.00 95.75 84 LEU A C 1
ATOM 669 O O . LEU A 1 84 ? -5.061 2.621 1.060 1.00 95.75 84 LEU A O 1
ATOM 673 N N . ASN A 1 85 ? -4.203 3.482 -0.827 1.00 95.06 85 ASN A N 1
ATOM 674 C CA . ASN A 1 85 ? -5.079 2.729 -1.726 1.00 95.06 85 ASN A CA 1
ATOM 675 C C . ASN A 1 85 ? -4.808 1.221 -1.703 1.00 95.06 85 ASN A C 1
ATOM 677 O O . ASN A 1 85 ? -5.754 0.437 -1.728 1.00 95.06 85 ASN A O 1
ATOM 681 N N . ILE A 1 86 ? -3.541 0.805 -1.575 1.00 96.75 86 ILE A N 1
ATOM 682 C CA . ILE A 1 86 ? -3.204 -0.611 -1.358 1.00 96.75 86 ILE A CA 1
ATOM 683 C C . ILE A 1 86 ? -3.897 -1.117 -0.093 1.00 96.75 86 ILE A C 1
ATOM 685 O O . ILE A 1 86 ? -4.572 -2.143 -0.124 1.00 96.75 86 ILE A O 1
ATOM 689 N N . LEU A 1 87 ? -3.750 -0.399 1.022 1.00 97.69 87 LEU A N 1
ATOM 690 C CA . LEU A 1 87 ? -4.324 -0.834 2.290 1.00 97.69 87 LEU A CA 1
ATOM 691 C C . LEU A 1 87 ? -5.852 -0.822 2.254 1.00 97.69 87 LEU A C 1
ATOM 693 O O . LEU A 1 87 ? -6.441 -1.811 2.669 1.00 97.69 87 LEU A O 1
ATOM 697 N N . LEU A 1 88 ? -6.480 0.223 1.702 1.00 96.12 88 LEU A N 1
ATOM 698 C CA . LEU A 1 88 ? -7.934 0.286 1.511 1.00 96.12 88 LEU A CA 1
ATOM 699 C C . LEU A 1 88 ? -8.451 -0.933 0.753 1.00 96.12 88 LEU A C 1
ATOM 701 O O . LEU A 1 88 ? -9.437 -1.539 1.159 1.00 96.12 88 LEU A O 1
ATOM 705 N N . HIS A 1 89 ? -7.774 -1.313 -0.330 1.00 96.44 89 HIS A N 1
ATOM 706 C CA . HIS A 1 89 ? -8.168 -2.480 -1.106 1.00 96.44 89 HIS A CA 1
ATOM 707 C C . HIS A 1 89 ? -8.106 -3.755 -0.263 1.00 96.44 89 HIS A C 1
ATOM 709 O O . HIS A 1 89 ? -9.078 -4.501 -0.196 1.00 96.44 89 HIS A O 1
ATOM 715 N N . PHE A 1 90 ? -6.990 -3.970 0.438 1.00 97.50 90 PHE A N 1
ATOM 716 C CA . PHE A 1 90 ? -6.727 -5.174 1.235 1.00 97.50 90 PHE A CA 1
ATOM 717 C C . PHE A 1 90 ? -7.519 -5.272 2.545 1.00 97.50 90 PHE A C 1
ATOM 719 O O . PHE A 1 90 ? -7.497 -6.321 3.191 1.00 97.50 90 PHE A O 1
ATOM 726 N N . THR A 1 91 ? -8.209 -4.208 2.948 1.00 95.81 91 THR A N 1
ATOM 727 C CA . THR A 1 91 ? -9.002 -4.158 4.183 1.00 95.81 91 THR A CA 1
ATOM 728 C C . THR A 1 91 ? -10.494 -3.986 3.923 1.00 95.81 91 THR A C 1
ATOM 730 O O . THR A 1 91 ? -11.217 -3.564 4.821 1.00 95.81 91 THR A O 1
ATOM 733 N N . ASP A 1 92 ? -10.957 -4.292 2.706 1.00 94.00 92 ASP A N 1
ATOM 734 C CA . ASP A 1 92 ? -12.336 -4.059 2.254 1.00 94.00 92 ASP A CA 1
ATOM 735 C C . ASP A 1 92 ? -12.829 -2.637 2.579 1.00 94.00 92 ASP A C 1
ATOM 737 O O . ASP A 1 92 ? -13.927 -2.416 3.083 1.00 94.00 92 ASP A O 1
ATOM 741 N N . HIS A 1 93 ? -11.983 -1.654 2.272 1.00 93.81 93 HIS A N 1
ATOM 742 C CA . HIS A 1 93 ? -12.221 -0.228 2.474 1.00 93.81 93 HIS A CA 1
ATOM 743 C C . HIS A 1 93 ? -12.337 0.199 3.953 1.00 93.81 93 HIS A C 1
ATOM 745 O O . HIS A 1 93 ? -12.954 1.225 4.248 1.00 93.81 93 HIS A O 1
ATOM 751 N N . ASP A 1 94 ? -11.700 -0.518 4.894 1.00 95.50 94 ASP A N 1
ATOM 752 C CA . ASP A 1 94 ? -11.483 -0.008 6.260 1.00 95.50 94 ASP A CA 1
ATOM 753 C C . ASP A 1 94 ? -10.487 1.166 6.225 1.00 95.50 94 ASP A C 1
ATOM 755 O O . ASP A 1 94 ? -9.262 1.000 6.299 1.00 95.50 94 ASP A O 1
ATOM 759 N N . GLU A 1 95 ? -11.043 2.372 6.105 1.00 95.44 95 GLU A N 1
ATOM 760 C CA . GLU A 1 95 ? -10.315 3.640 6.072 1.00 95.44 95 GLU A CA 1
ATOM 761 C C . GLU A 1 95 ? -9.464 3.864 7.325 1.00 95.44 95 GLU A C 1
ATOM 763 O O . GLU A 1 95 ? -8.388 4.458 7.237 1.00 95.44 95 GLU A O 1
ATOM 768 N N . ALA A 1 96 ? -9.899 3.373 8.487 1.00 97.12 96 ALA A N 1
ATOM 769 C CA . ALA A 1 96 ? -9.149 3.574 9.715 1.00 97.12 96 ALA A CA 1
ATOM 770 C C . ALA A 1 96 ? -7.836 2.788 9.692 1.00 97.12 96 ALA A C 1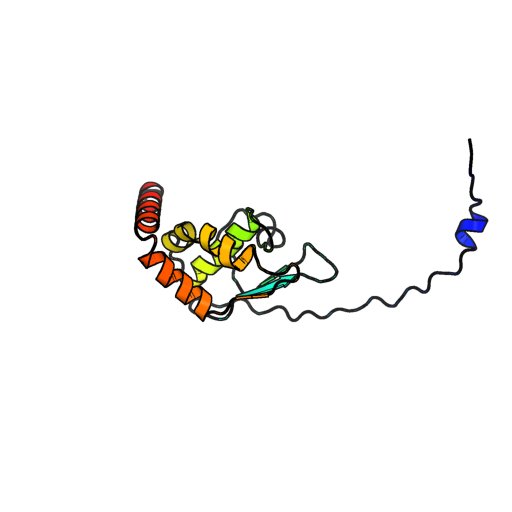
ATOM 772 O O . ALA A 1 96 ? -6.786 3.341 10.019 1.00 97.12 96 ALA A O 1
ATOM 773 N N . VAL A 1 97 ? -7.876 1.528 9.243 1.00 97.62 97 VAL A N 1
ATOM 774 C CA . VAL A 1 97 ? -6.666 0.708 9.072 1.00 97.62 97 VAL A CA 1
ATOM 775 C C . VAL A 1 97 ? -5.749 1.317 8.017 1.00 97.62 97 VAL A C 1
ATOM 777 O O . VAL A 1 97 ? -4.545 1.449 8.248 1.00 97.62 97 VAL A O 1
ATOM 780 N N . ALA A 1 98 ? -6.310 1.737 6.882 1.00 97.19 98 ALA A N 1
ATOM 781 C CA . ALA A 1 98 ? -5.524 2.310 5.799 1.00 97.19 98 ALA A CA 1
ATOM 782 C C . ALA A 1 98 ? -4.817 3.608 6.222 1.00 97.19 98 ALA A C 1
ATOM 784 O O . ALA A 1 98 ? -3.604 3.730 6.048 1.00 97.19 98 ALA A O 1
ATOM 785 N N . ARG A 1 99 ? -5.530 4.550 6.853 1.00 96.38 99 ARG A N 1
ATOM 786 C CA . ARG A 1 99 ? -4.943 5.812 7.335 1.00 96.38 99 ARG A CA 1
ATOM 787 C C . ARG A 1 99 ? -3.945 5.608 8.467 1.00 96.38 99 ARG A C 1
ATOM 789 O O . ARG A 1 99 ? -2.924 6.292 8.489 1.00 96.38 99 ARG A O 1
ATOM 796 N N . ALA A 1 100 ? -4.217 4.682 9.386 1.00 98.06 100 ALA A N 1
ATOM 797 C CA . ALA A 1 100 ? -3.313 4.395 10.493 1.00 98.06 100 ALA A CA 1
ATOM 798 C C . ALA A 1 100 ? -1.958 3.880 9.992 1.00 98.06 100 ALA A C 1
ATOM 800 O O . ALA A 1 100 ? -0.920 4.308 10.487 1.00 98.06 100 ALA A O 1
ATOM 801 N N . TYR A 1 101 ? -1.951 2.989 8.998 1.00 98.44 101 TYR A N 1
ATOM 802 C CA . TYR A 1 101 ? -0.742 2.237 8.653 1.00 98.44 101 TYR A CA 1
ATOM 803 C C . TYR A 1 101 ? -0.107 2.611 7.308 1.00 98.44 101 TYR A C 1
ATOM 805 O O . TYR A 1 101 ? 0.961 2.087 6.987 1.00 98.44 101 TYR A O 1
ATOM 813 N N . ALA A 1 102 ? -0.687 3.538 6.533 1.00 97.31 102 ALA A N 1
ATOM 814 C CA . ALA A 1 102 ? -0.153 3.942 5.225 1.00 97.31 102 ALA A CA 1
ATOM 815 C C . ALA A 1 102 ? 1.290 4.461 5.290 1.00 97.31 102 ALA A C 1
ATOM 817 O O . ALA A 1 102 ? 2.101 4.135 4.425 1.00 97.31 102 ALA A O 1
ATOM 818 N N . ILE A 1 103 ? 1.641 5.242 6.318 1.00 96.75 103 ILE A N 1
ATOM 819 C CA . ILE A 1 103 ? 3.002 5.778 6.469 1.00 96.75 103 ILE A CA 1
ATOM 820 C C . ILE A 1 103 ? 4.006 4.645 6.709 1.00 96.75 103 ILE A C 1
ATOM 822 O O . ILE A 1 103 ? 5.024 4.581 6.021 1.00 96.75 103 ILE A O 1
ATOM 826 N N . ASP A 1 104 ? 3.713 3.727 7.631 1.00 98.31 104 ASP A N 1
ATOM 827 C CA . AS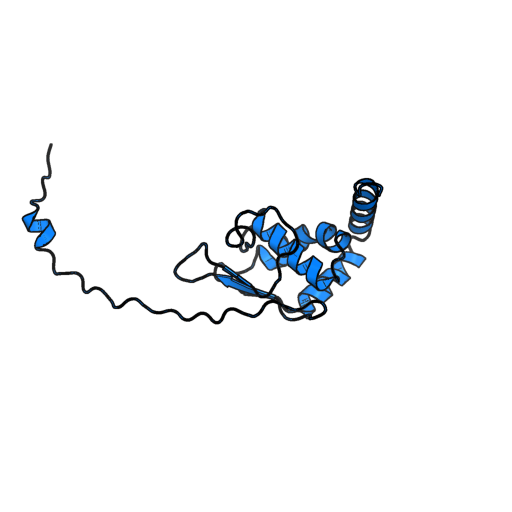P A 1 104 ? 4.592 2.587 7.919 1.00 98.31 104 ASP A CA 1
ATOM 828 C C . ASP A 1 104 ? 4.710 1.649 6.706 1.00 98.31 104 ASP A C 1
ATOM 830 O O . ASP A 1 104 ? 5.801 1.180 6.372 1.00 98.31 104 ASP A O 1
ATOM 834 N N . PHE A 1 105 ? 3.601 1.425 5.993 1.00 98.44 105 PHE A N 1
ATOM 835 C CA . PHE A 1 105 ? 3.583 0.610 4.780 1.00 98.44 105 PHE A CA 1
ATOM 836 C C . PHE A 1 105 ? 4.443 1.237 3.681 1.00 98.44 105 PHE A C 1
ATOM 838 O O . PHE A 1 105 ? 5.277 0.557 3.075 1.00 98.44 105 PHE A O 1
ATOM 845 N N . ARG A 1 106 ? 4.292 2.550 3.457 1.00 97.38 106 ARG A N 1
ATOM 846 C CA . ARG A 1 106 ? 5.108 3.319 2.512 1.00 97.38 106 ARG A CA 1
ATOM 847 C C . ARG A 1 106 ? 6.588 3.157 2.823 1.00 97.38 106 ARG A C 1
ATOM 849 O O . ARG A 1 106 ? 7.362 2.847 1.922 1.00 97.38 106 ARG A O 1
ATOM 856 N N . GLU A 1 107 ? 6.986 3.378 4.072 1.00 97.81 107 GLU A N 1
ATOM 857 C CA . GLU A 1 107 ? 8.393 3.325 4.476 1.00 97.81 107 GLU A CA 1
ATOM 858 C C . GLU A 1 107 ? 9.014 1.941 4.289 1.00 97.81 107 GLU A C 1
ATOM 860 O O . GLU A 1 107 ? 10.189 1.838 3.922 1.00 97.81 107 GLU A O 1
ATOM 865 N N . LYS A 1 108 ? 8.221 0.887 4.498 1.00 97.94 108 LYS A N 1
ATOM 866 C CA . LYS A 1 108 ? 8.669 -0.497 4.356 1.00 97.94 108 LYS A CA 1
ATOM 867 C C . LYS A 1 108 ? 8.752 -0.947 2.897 1.00 97.94 108 LYS A C 1
ATOM 869 O O . LYS A 1 108 ? 9.771 -1.515 2.506 1.00 97.94 108 LYS A O 1
ATOM 874 N N . TYR A 1 109 ? 7.703 -0.708 2.110 1.00 98.19 109 TYR A N 1
ATOM 875 C CA . TYR A 1 109 ? 7.550 -1.313 0.782 1.00 98.19 109 TYR A CA 1
ATOM 876 C C . TYR A 1 109 ? 7.734 -0.339 -0.379 1.00 98.19 109 TYR A C 1
ATOM 878 O O . TYR A 1 109 ? 8.337 -0.699 -1.386 1.00 98.19 109 TYR A O 1
ATOM 886 N N . LEU A 1 110 ? 7.216 0.887 -0.277 1.00 96.44 110 LEU A N 1
ATOM 887 C CA . LEU A 1 110 ? 7.190 1.807 -1.419 1.00 96.44 110 LEU A CA 1
ATOM 888 C C . LEU A 1 110 ? 8.438 2.674 -1.503 1.00 96.44 110 LEU A C 1
ATOM 890 O O . LEU A 1 110 ? 8.941 2.901 -2.598 1.00 96.44 110 LEU A O 1
ATOM 894 N N . ARG A 1 111 ? 8.985 3.131 -0.374 1.00 95.81 111 ARG A N 1
ATOM 895 C CA . ARG A 1 111 ? 10.222 3.926 -0.356 1.00 95.81 111 ARG A CA 1
ATOM 896 C C . ARG A 1 111 ? 11.410 3.137 -0.908 1.00 95.81 111 ARG A C 1
ATOM 898 O O . ARG A 1 111 ? 12.274 3.710 -1.561 1.00 95.81 111 ARG A O 1
ATOM 905 N N . THR A 1 112 ? 11.457 1.840 -0.625 1.00 95.06 112 THR A N 1
ATOM 906 C CA . THR A 1 112 ? 12.549 0.932 -1.002 1.00 95.06 112 THR A CA 1
ATOM 907 C C . THR A 1 112 ? 12.343 0.282 -2.372 1.00 95.06 112 THR A C 1
ATOM 909 O O . THR A 1 112 ? 13.258 -0.367 -2.878 1.00 95.06 112 THR A O 1
ATOM 912 N N . MET A 1 113 ? 11.172 0.468 -2.991 1.00 96.12 113 MET A N 1
ATOM 913 C CA . MET A 1 113 ? 10.874 -0.071 -4.313 1.00 96.12 113 MET A CA 1
ATOM 914 C C . MET A 1 113 ? 11.796 0.551 -5.378 1.00 96.12 113 MET A C 1
ATOM 916 O O . MET A 1 113 ? 11.960 1.777 -5.398 1.00 96.12 113 MET A O 1
ATOM 920 N N . PRO A 1 114 ? 12.369 -0.256 -6.293 1.00 94.00 114 PRO A N 1
ATOM 921 C CA . PRO A 1 114 ? 13.192 0.250 -7.384 1.00 94.00 114 PRO A CA 1
ATOM 922 C C . PRO A 1 114 ? 12.471 1.301 -8.227 1.00 94.00 114 PRO A C 1
ATOM 924 O O . PRO A 1 114 ? 11.248 1.286 -8.374 1.00 94.00 114 PRO A O 1
ATOM 927 N N . ARG A 1 115 ? 13.250 2.191 -8.852 1.00 87.88 115 ARG A N 1
ATOM 928 C CA . ARG A 1 115 ? 12.722 3.264 -9.707 1.00 87.88 115 ARG A CA 1
ATOM 929 C C . ARG A 1 115 ? 11.739 2.739 -10.751 1.00 87.88 115 ARG A C 1
ATOM 931 O O . ARG A 1 115 ? 10.678 3.337 -10.919 1.00 87.88 115 ARG A O 1
ATOM 938 N N . ASP A 1 116 ? 12.064 1.630 -11.403 1.00 89.94 116 ASP A N 1
ATOM 939 C CA . ASP A 1 116 ? 11.262 1.077 -12.499 1.00 89.94 116 ASP A CA 1
ATOM 940 C C . ASP A 1 116 ? 9.989 0.359 -12.020 1.00 89.94 116 ASP A C 1
ATOM 942 O O . ASP A 1 116 ? 9.139 -0.002 -12.831 1.00 89.94 116 ASP A O 1
ATOM 946 N N . GLY A 1 117 ? 9.814 0.230 -10.702 1.00 92.62 117 GLY A N 1
ATOM 947 C CA . GLY A 1 117 ? 8.689 -0.446 -10.076 1.00 92.62 117 GLY A CA 1
ATOM 948 C C . GLY A 1 117 ? 9.085 -1.791 -9.479 1.00 92.62 117 GLY A C 1
ATOM 949 O O . GLY A 1 117 ? 10.263 -2.076 -9.249 1.00 92.62 117 GLY A O 1
ATOM 950 N N . GLY A 1 118 ? 8.087 -2.610 -9.179 1.00 94.44 118 GLY A N 1
ATOM 951 C CA . GLY A 1 118 ? 8.287 -3.885 -8.519 1.00 94.44 118 GLY A CA 1
ATOM 952 C C . GLY A 1 118 ? 6.982 -4.586 -8.178 1.00 94.44 118 GLY A C 1
ATOM 953 O O . GLY A 1 118 ? 5.895 -4.186 -8.595 1.00 94.44 118 GLY A O 1
ATOM 954 N N . ARG A 1 119 ? 7.127 -5.658 -7.403 1.00 96.81 119 ARG A N 1
ATOM 955 C CA . ARG A 1 119 ? 6.036 -6.512 -6.949 1.00 96.81 119 ARG A CA 1
ATOM 956 C C . ARG A 1 119 ? 6.080 -6.625 -5.433 1.00 96.81 119 ARG A C 1
ATOM 958 O O . ARG A 1 119 ? 7.127 -6.967 -4.887 1.00 96.81 119 ARG A O 1
ATOM 965 N N . ILE A 1 120 ? 4.956 -6.368 -4.773 1.00 98.06 120 ILE A N 1
ATOM 966 C CA . ILE A 1 120 ? 4.761 -6.666 -3.349 1.00 98.06 120 ILE A CA 1
ATOM 967 C C . ILE A 1 120 ? 3.816 -7.860 -3.286 1.00 98.06 120 ILE A C 1
ATOM 969 O O . ILE A 1 120 ? 2.731 -7.815 -3.869 1.00 98.06 120 ILE A O 1
ATOM 973 N N . LYS A 1 121 ? 4.227 -8.939 -2.618 1.00 98.12 121 LYS A N 1
ATOM 974 C CA . LYS A 1 121 ? 3.387 -10.134 -2.539 1.00 98.12 121 LYS A CA 1
ATOM 975 C C . LYS A 1 121 ? 2.147 -9.855 -1.707 1.00 98.12 121 LYS A C 1
ATOM 977 O O . LYS A 1 121 ? 2.227 -9.179 -0.682 1.00 98.12 121 LYS A O 1
ATOM 982 N N . LYS A 1 122 ? 1.019 -10.429 -2.108 1.00 97.75 122 LYS A N 1
ATOM 983 C CA . LYS A 1 122 ? -0.234 -10.395 -1.358 1.00 97.75 122 LYS A CA 1
ATOM 984 C C . LYS A 1 122 ? -0.015 -10.814 0.094 1.00 97.75 122 LYS A C 1
ATOM 986 O O . LYS A 1 122 ? -0.491 -10.141 1.003 1.00 97.75 122 LYS A O 1
ATOM 991 N N . GLU A 1 123 ? 0.728 -11.898 0.310 1.00 98.31 123 GLU A N 1
ATOM 992 C CA . GLU A 1 123 ? 0.988 -12.432 1.648 1.00 98.31 123 GLU A CA 1
ATOM 993 C C . GLU A 1 123 ? 1.771 -11.435 2.504 1.00 98.31 123 GLU A C 1
ATOM 995 O O . GLU A 1 123 ? 1.501 -11.322 3.696 1.00 98.31 123 GLU A O 1
ATOM 1000 N N . ASP A 1 124 ? 2.686 -10.667 1.903 1.00 98.62 124 ASP A N 1
ATOM 1001 C CA . ASP A 1 124 ? 3.451 -9.639 2.610 1.00 98.62 124 ASP A CA 1
ATOM 1002 C C . ASP A 1 124 ? 2.556 -8.469 3.036 1.00 98.62 124 ASP A C 1
ATOM 1004 O O . ASP A 1 124 ? 2.721 -7.947 4.140 1.00 98.62 124 ASP A O 1
ATOM 1008 N N . VAL A 1 125 ? 1.590 -8.076 2.195 1.00 98.56 125 VAL A N 1
ATOM 1009 C CA . VAL A 1 125 ? 0.603 -7.036 2.531 1.00 98.56 125 VAL A CA 1
ATOM 1010 C C . VAL A 1 125 ? -0.305 -7.509 3.663 1.00 98.56 125 VAL A C 1
ATOM 1012 O O . VAL A 1 125 ? -0.443 -6.817 4.672 1.00 98.56 125 VAL A O 1
ATOM 1015 N N . SER A 1 126 ? -0.880 -8.709 3.537 1.00 98.19 126 SER A N 1
ATOM 1016 C CA . SER A 1 126 ? -1.732 -9.294 4.577 1.00 98.19 126 SER A CA 1
ATOM 1017 C C . SER A 1 126 ? -0.974 -9.462 5.894 1.00 98.19 126 SER A C 1
ATOM 1019 O O . SER A 1 126 ? -1.465 -9.060 6.946 1.00 98.19 126 SER A O 1
ATOM 1021 N N . HIS A 1 127 ? 0.251 -9.991 5.845 1.00 98.56 127 HIS A N 1
ATOM 1022 C CA . HIS A 1 127 ? 1.082 -10.163 7.031 1.00 98.56 127 HIS A CA 1
ATOM 1023 C C . HIS A 1 127 ? 1.433 -8.823 7.683 1.00 98.56 127 HIS A C 1
ATOM 1025 O O . HIS A 1 127 ? 1.366 -8.704 8.906 1.00 98.56 127 HIS A O 1
ATOM 1031 N N . PHE A 1 128 ? 1.759 -7.800 6.887 1.00 98.62 128 PHE A N 1
ATOM 1032 C CA . PHE A 1 128 ? 2.001 -6.457 7.400 1.00 98.62 128 PHE A CA 1
ATOM 1033 C C . PHE A 1 128 ? 0.793 -5.924 8.177 1.00 98.62 128 PHE A C 1
ATOM 1035 O O . PHE A 1 128 ? 0.968 -5.471 9.305 1.00 98.62 128 PHE A O 1
ATOM 1042 N N . ILE A 1 129 ? -0.415 -6.006 7.608 1.00 98.50 129 ILE A N 1
ATOM 1043 C CA . ILE A 1 129 ? -1.638 -5.505 8.252 1.00 98.50 129 ILE A CA 1
ATOM 1044 C C . ILE A 1 129 ? -1.856 -6.192 9.604 1.00 98.50 129 ILE A C 1
ATOM 1046 O O . ILE A 1 129 ? -2.088 -5.515 10.605 1.00 98.50 129 ILE A O 1
ATOM 1050 N N . GLU A 1 130 ? -1.734 -7.519 9.652 1.00 98.19 130 GLU A N 1
ATOM 1051 C CA . GLU A 1 130 ? -1.917 -8.274 10.894 1.00 98.19 130 GLU A CA 1
ATOM 1052 C C . GLU A 1 130 ? -0.847 -7.943 11.939 1.00 98.19 130 GLU A C 1
ATOM 1054 O O . GLU A 1 130 ? -1.169 -7.723 13.106 1.00 98.19 130 GLU A O 1
ATOM 1059 N N . CYS A 1 131 ? 0.417 -7.795 11.534 1.00 98.38 131 CYS A N 1
ATOM 1060 C CA . CYS A 1 131 ? 1.466 -7.332 12.439 1.00 98.38 131 CYS A CA 1
ATOM 1061 C C . CYS A 1 131 ? 1.178 -5.935 12.994 1.00 98.38 131 CYS A C 1
ATOM 1063 O O . CYS A 1 131 ? 1.337 -5.724 14.192 1.00 98.38 131 CYS A O 1
ATOM 1065 N N . MET A 1 132 ? 0.745 -4.991 12.155 1.00 98.19 132 MET A N 1
ATOM 1066 C CA . MET A 1 132 ? 0.486 -3.611 12.576 1.00 98.19 132 MET A CA 1
ATOM 1067 C C . MET A 1 132 ? -0.681 -3.505 13.558 1.00 98.19 132 MET A C 1
ATOM 1069 O O . MET A 1 132 ? -0.590 -2.746 14.522 1.00 98.19 132 MET A O 1
ATOM 1073 N N . LYS A 1 133 ? -1.736 -4.309 13.378 1.00 97.44 133 LYS A N 1
ATOM 1074 C CA . LYS A 1 133 ? -2.846 -4.401 14.343 1.00 97.44 133 LYS A CA 1
ATOM 1075 C C . LYS A 1 133 ? -2.382 -4.857 15.726 1.00 97.44 133 LYS A C 1
ATOM 1077 O O . LYS A 1 133 ? -2.950 -4.427 16.723 1.00 97.44 133 LYS A O 1
ATOM 1082 N N . VAL A 1 134 ? -1.359 -5.710 15.791 1.00 97.81 134 VAL A N 1
ATOM 1083 C CA . VAL A 1 134 ? -0.797 -6.209 17.056 1.00 97.81 134 VAL A CA 1
ATOM 1084 C C . VAL A 1 134 ? 0.208 -5.227 17.659 1.00 97.81 134 VAL A C 1
ATOM 1086 O O . VAL A 1 134 ? 0.223 -5.040 18.872 1.00 97.81 134 VAL A O 1
ATOM 1089 N N . THR A 1 135 ? 1.057 -4.602 16.841 1.00 97.69 135 THR A N 1
ATOM 1090 C CA . THR A 1 135 ? 2.153 -3.747 17.329 1.00 97.69 135 THR A CA 1
ATOM 1091 C C . THR A 1 135 ? 1.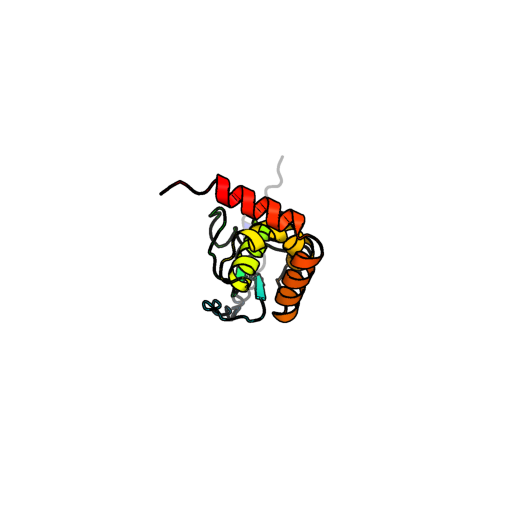741 -2.302 17.579 1.00 97.69 135 THR A C 1
ATOM 1093 O O . THR A 1 135 ? 2.340 -1.652 18.432 1.00 97.69 135 THR A O 1
ATOM 1096 N N . ARG A 1 136 ? 0.743 -1.792 16.848 1.00 97.31 136 ARG A N 1
ATOM 1097 C CA . ARG A 1 136 ? 0.218 -0.423 16.967 1.00 97.31 136 ARG A CA 1
ATOM 1098 C C . ARG A 1 136 ? -1.320 -0.399 17.037 1.00 97.31 136 ARG A C 1
ATOM 1100 O O . ARG A 1 136 ? -1.962 0.240 16.189 1.00 97.31 136 ARG A O 1
ATOM 1107 N N . PRO A 1 137 ? -1.944 -1.114 17.994 1.00 97.62 137 PRO A N 1
ATOM 1108 C CA . PRO A 1 137 ? -3.398 -1.095 18.166 1.00 97.62 137 PRO A CA 1
ATOM 1109 C C . PRO A 1 137 ? -3.905 0.281 18.619 1.00 97.62 137 PRO A C 1
ATOM 1111 O O . PRO A 1 137 ? -4.972 0.720 18.199 1.00 97.62 137 PRO A O 1
ATOM 1114 N N . ASP A 1 138 ? -3.104 0.985 19.418 1.00 98.00 138 ASP A N 1
ATOM 1115 C CA . ASP A 1 138 ? -3.354 2.331 19.933 1.00 98.00 138 ASP A CA 1
ATOM 1116 C C . ASP A 1 138 ? -3.508 3.362 18.807 1.00 98.00 138 ASP A C 1
ATOM 1118 O O . ASP A 1 138 ? -4.428 4.182 18.826 1.00 98.00 138 ASP A O 1
ATOM 1122 N N . LEU A 1 139 ? -2.654 3.286 17.779 1.00 97.44 139 LEU A N 1
ATOM 1123 C CA . LEU A 1 139 ? -2.746 4.168 16.619 1.00 97.44 139 LEU A CA 1
ATOM 1124 C C . LEU A 1 139 ? -4.052 3.944 15.852 1.00 97.44 139 LEU A C 1
ATOM 1126 O O . LEU A 1 139 ? -4.701 4.907 15.443 1.00 97.44 139 LEU A O 1
ATOM 1130 N N . LEU A 1 140 ? -4.443 2.683 15.663 1.00 97.62 140 LEU A N 1
ATOM 1131 C CA . LEU A 1 140 ? -5.691 2.352 14.983 1.00 97.62 140 LEU A CA 1
ATOM 1132 C C . LEU A 1 140 ? -6.901 2.860 15.765 1.00 97.62 140 LEU A C 1
ATOM 1134 O O . LEU A 1 140 ? -7.802 3.450 15.173 1.00 97.62 140 LEU A O 1
ATOM 1138 N N . GLU A 1 141 ? -6.917 2.674 17.082 1.00 97.25 141 GLU A N 1
ATOM 1139 C CA . GLU A 1 141 ? -7.989 3.181 17.938 1.00 97.25 141 GLU A CA 1
ATOM 1140 C C . GLU A 1 141 ? -8.077 4.713 17.891 1.00 97.25 141 GLU A C 1
ATOM 1142 O O . GLU A 1 141 ? -9.162 5.271 17.708 1.00 97.25 141 GLU A O 1
ATOM 1147 N N . MET A 1 142 ? -6.933 5.401 17.956 1.00 97.31 142 MET A N 1
ATOM 1148 C CA . MET A 1 142 ? -6.863 6.856 17.825 1.00 97.31 142 MET A CA 1
ATOM 1149 C C . MET A 1 142 ? -7.439 7.336 16.485 1.00 97.31 142 MET A C 1
ATOM 1151 O O . MET A 1 142 ? -8.240 8.274 16.460 1.00 97.31 142 MET A O 1
ATOM 1155 N N . VAL A 1 143 ? -7.063 6.695 15.373 1.00 96.75 143 VAL A N 1
ATOM 1156 C CA . VAL A 1 143 ? -7.563 7.047 14.035 1.00 96.75 143 VAL A CA 1
ATOM 1157 C C . VAL A 1 143 ? -9.058 6.750 13.904 1.00 96.75 143 VAL A C 1
ATOM 1159 O O . VAL A 1 143 ? -9.787 7.596 13.390 1.00 96.75 143 VAL A O 1
ATOM 1162 N N . ARG A 1 144 ? -9.545 5.608 14.410 1.00 96.44 144 ARG A N 1
ATOM 1163 C CA . ARG A 1 144 ? -10.984 5.278 14.424 1.00 96.44 144 ARG A CA 1
ATOM 1164 C C . ARG A 1 144 ? -11.791 6.352 15.139 1.00 96.44 144 ARG A C 1
ATOM 1166 O O . ARG A 1 144 ? -12.714 6.909 14.551 1.00 96.44 144 ARG A O 1
ATOM 1173 N N . LYS A 1 145 ? -11.376 6.716 16.354 1.00 95.81 145 LYS A N 1
ATOM 1174 C CA . LYS A 1 145 ? -12.020 7.776 17.135 1.00 95.81 145 LYS A CA 1
ATOM 1175 C C . LYS A 1 145 ? -12.005 9.118 16.401 1.00 95.81 145 LYS A C 1
ATOM 1177 O O . LYS A 1 145 ? -12.995 9.841 16.413 1.00 95.81 145 LYS A O 1
ATOM 1182 N N . HIS A 1 146 ? -10.897 9.463 15.745 1.00 94.38 146 HIS A N 1
ATOM 1183 C CA . HIS A 1 146 ? -10.820 10.693 14.958 1.00 94.38 146 HIS A CA 1
ATOM 1184 C C . HIS A 1 146 ? -11.794 10.692 13.767 1.00 94.38 146 HIS A C 1
ATOM 1186 O O . HIS A 1 146 ? -12.455 11.700 13.516 1.00 94.38 146 HIS A O 1
ATOM 1192 N N . LEU A 1 147 ? -11.924 9.567 13.059 1.00 92.25 147 LEU A N 1
ATOM 1193 C CA . LEU A 1 147 ? -12.864 9.431 11.944 1.00 92.25 147 LEU A CA 1
ATOM 1194 C C . LEU A 1 147 ? -14.324 9.484 12.411 1.00 92.25 147 LEU A C 1
ATOM 1196 O O . LEU A 1 147 ? -15.151 10.098 11.746 1.00 92.25 147 LEU A O 1
ATOM 1200 N N . GLU A 1 148 ? -14.653 8.904 13.564 1.00 92.12 148 GLU A N 1
ATOM 1201 C CA . GLU A 1 148 ? -15.998 9.004 14.152 1.00 92.12 148 GLU A CA 1
ATOM 1202 C C . GLU A 1 148 ? -16.383 10.451 14.482 1.00 92.12 148 GLU A C 1
ATOM 1204 O O . GLU A 1 148 ? -17.519 10.851 14.245 1.00 92.12 148 GLU A O 1
ATOM 1209 N N . LEU A 1 149 ? -15.433 11.249 14.981 1.00 89.56 149 LEU A N 1
ATOM 1210 C CA . LEU A 1 149 ? -15.658 12.655 15.335 1.00 89.56 149 LEU A CA 1
ATOM 1211 C C . LEU A 1 149 ? -15.761 13.588 14.122 1.00 89.56 149 LEU A C 1
ATOM 1213 O O . LEU A 1 149 ? -16.326 14.673 14.236 1.00 89.56 149 LEU A O 1
ATOM 1217 N N . THR A 1 150 ? -15.172 13.206 12.989 1.00 87.88 150 THR A N 1
ATOM 1218 C CA . THR A 1 150 ? -15.100 14.045 11.780 1.00 87.88 150 THR A CA 1
ATOM 1219 C C . THR A 1 150 ? -16.100 13.643 10.701 1.00 87.88 150 THR A C 1
ATOM 1221 O O . THR A 1 150 ? -16.288 14.391 9.740 1.00 87.88 150 THR A O 1
ATOM 1224 N N . ARG A 1 151 ? -16.788 12.504 10.855 1.00 79.56 151 ARG A N 1
ATOM 1225 C CA . ARG A 1 151 ? -17.904 12.137 9.981 1.00 79.56 151 ARG A CA 1
ATOM 1226 C C . ARG A 1 151 ? -19.046 13.146 10.154 1.00 79.56 151 ARG A C 1
ATOM 1228 O O . ARG A 1 151 ? -19.471 13.381 11.286 1.00 79.56 151 ARG A O 1
ATOM 1235 N N . PRO A 1 152 ? -19.557 13.744 9.064 1.00 68.31 152 PRO A N 1
ATOM 1236 C CA . PRO A 1 152 ? -20.714 14.621 9.156 1.00 68.31 152 PRO A CA 1
ATOM 1237 C C . PRO A 1 152 ? -21.895 13.831 9.727 1.00 68.31 152 PRO A C 1
ATOM 1239 O O . PRO A 1 152 ? -22.172 12.712 9.289 1.00 68.31 152 PRO A O 1
ATOM 1242 N N . VAL A 1 153 ? -22.563 14.403 10.730 1.00 69.69 153 VAL A N 1
ATOM 1243 C CA . VAL A 1 153 ? -23.825 13.861 11.243 1.00 69.69 153 VAL A CA 1
ATOM 1244 C C . VAL A 1 153 ? -24.835 13.953 10.099 1.00 69.69 153 VAL A C 1
ATOM 1246 O O . VAL A 1 153 ? -25.018 15.038 9.544 1.00 69.69 153 VAL A O 1
ATOM 1249 N N . ALA A 1 154 ? -25.390 12.805 9.706 1.00 56.72 154 ALA A N 1
ATOM 1250 C CA . ALA A 1 154 ? -26.383 12.692 8.638 1.00 56.72 154 ALA A CA 1
ATOM 1251 C C . ALA A 1 154 ? -27.683 13.438 8.970 1.00 56.72 154 ALA A C 1
ATOM 1253 O O . ALA A 1 154 ? -28.058 13.464 10.166 1.00 56.72 154 ALA A O 1
#

pLDDT: mean 84.53, std 16.24, range [34.78, 98.62]

Radius of gyration: 22.42 Å; chains: 1; bounding box: 59×51×64 Å

Sequence (154 aa):
MQVIESLQDFFSSKRRRIEKPKMIVIEVPPLMQKGEYADVIAIRHPLESFTKFTNVPWVMGDNMDEAMGYGWGYSGCGPTDFALNILLHFTDHDEAVARAYAIDFREKYLRTMPRDGGRIKKEDVSHFIECMKVTRPDLLEMVRKHLELTRPVA

Secondary structure (DSSP, 8-state):
------HHHHHHS-----PPP------PPPPPPTT----EEEEE-SS-TT-EEESSPP-SS--STHHHHS--SSSSHHHHHHHHHHHHHHTTT-HHHHHHHHHHHIIIIITTS-TTEEEE-HHHHHHHHHHHHHH-HHHHHHHHHHHHHHSPP-